Protein AF-A0A8I6ASA3-F1 (afdb_monomer_lite)

Structure (mmCIF, N/CA/C/O backbone):
data_AF-A0A8I6ASA3-F1
#
_entry.id   AF-A0A8I6ASA3-F1
#
loop_
_atom_site.group_PDB
_atom_site.id
_atom_site.type_symbol
_atom_site.label_atom_id
_atom_site.label_alt_id
_atom_site.label_comp_id
_atom_site.label_asym_id
_atom_site.label_entity_id
_atom_site.label_seq_id
_atom_site.pdbx_PDB_ins_code
_atom_site.Cartn_x
_atom_site.Cartn_y
_atom_site.Cartn_z
_atom_site.occupancy
_atom_site.B_iso_or_equiv
_atom_site.auth_seq_id
_atom_site.auth_comp_id
_atom_site.auth_asym_id
_atom_site.auth_atom_id
_atom_site.pdbx_PDB_model_num
ATOM 1 N N . MET A 1 1 ? -26.555 -19.756 124.100 1.00 37.94 1 MET A N 1
ATOM 2 C CA . MET A 1 1 ? -27.911 -20.297 123.989 1.00 37.94 1 MET A CA 1
ATOM 3 C C . MET A 1 1 ? -28.630 -19.388 123.015 1.00 37.94 1 MET A C 1
ATOM 5 O O . MET A 1 1 ? -28.928 -18.272 123.421 1.00 37.94 1 MET A O 1
ATOM 9 N N . ASP A 1 2 ? -28.788 -19.663 121.724 1.00 38.81 2 ASP A N 1
ATOM 10 C CA . ASP A 1 2 ? -28.537 -20.809 120.821 1.00 38.81 2 ASP A CA 1
ATOM 11 C C . ASP A 1 2 ? -28.560 -20.185 119.386 1.00 38.81 2 ASP A C 1
ATOM 13 O O . ASP A 1 2 ? -29.262 -19.186 119.210 1.00 38.81 2 ASP A O 1
ATOM 17 N N . GLU A 1 3 ? -27.551 -20.420 118.528 1.00 44.72 3 GLU A N 1
ATOM 18 C CA . GLU A 1 3 ? -27.577 -21.268 117.294 1.00 44.72 3 GLU A CA 1
ATOM 19 C C . GLU A 1 3 ? -28.582 -20.781 116.216 1.00 44.72 3 GLU A C 1
ATOM 21 O O . GLU A 1 3 ? -29.781 -20.750 116.472 1.00 44.72 3 GLU A O 1
ATOM 26 N N . ASP A 1 4 ? -28.100 -20.144 115.130 1.00 45.97 4 ASP A N 1
ATOM 27 C CA . ASP A 1 4 ? -27.951 -20.671 113.736 1.00 45.97 4 ASP A CA 1
ATOM 28 C C . ASP A 1 4 ? -29.219 -20.300 112.903 1.00 45.97 4 ASP A C 1
ATOM 30 O O . ASP A 1 4 ? -30.289 -20.146 113.479 1.00 45.97 4 ASP A O 1
ATOM 34 N N . GLU A 1 5 ? -29.253 -19.983 111.603 1.00 47.00 5 GLU A N 1
ATOM 35 C CA . GLU A 1 5 ? -28.546 -20.492 110.422 1.00 47.00 5 GLU A CA 1
ATOM 36 C C . GLU A 1 5 ? -28.855 -19.564 109.206 1.00 47.00 5 GLU A C 1
ATOM 38 O O . GLU A 1 5 ? -29.831 -18.806 109.222 1.00 47.00 5 GLU A O 1
ATOM 43 N N . ASP A 1 6 ? -28.003 -19.616 108.182 1.00 46.84 6 ASP A N 1
ATOM 44 C CA . ASP A 1 6 ? -27.983 -18.826 106.940 1.00 46.84 6 ASP A CA 1
ATOM 45 C C . ASP A 1 6 ? -29.158 -19.083 105.967 1.00 46.84 6 ASP A C 1
ATOM 47 O O . ASP A 1 6 ? -29.639 -20.207 105.865 1.00 46.84 6 ASP A O 1
ATOM 51 N N . GLU A 1 7 ? -29.530 -18.089 105.142 1.00 45.81 7 GLU A N 1
ATOM 52 C CA . GLU A 1 7 ? -30.115 -18.358 103.813 1.00 45.81 7 GLU A CA 1
ATOM 53 C C . GLU A 1 7 ? -29.873 -17.173 102.850 1.00 45.81 7 GLU A C 1
ATOM 55 O O . GLU A 1 7 ? -30.590 -16.170 102.841 1.00 45.81 7 GLU A O 1
ATOM 60 N N . ASP A 1 8 ? -28.798 -17.281 102.063 1.00 42.47 8 ASP A N 1
ATOM 61 C CA . ASP A 1 8 ? -28.522 -16.448 100.890 1.00 42.47 8 ASP A CA 1
ATOM 62 C C . ASP A 1 8 ? -29.515 -16.808 99.767 1.00 42.47 8 ASP A C 1
ATOM 64 O O . ASP A 1 8 ? -29.395 -17.854 99.127 1.00 42.47 8 ASP A O 1
ATOM 68 N N . ASP A 1 9 ? -30.482 -15.927 99.498 1.00 42.91 9 ASP A N 1
ATOM 69 C CA . ASP A 1 9 ? -31.374 -16.004 98.332 1.00 42.91 9 ASP A CA 1
ATOM 70 C C . ASP A 1 9 ? -30.601 -15.585 97.068 1.00 42.91 9 ASP A C 1
ATOM 72 O O . ASP A 1 9 ? -30.603 -14.428 96.631 1.00 42.91 9 ASP A O 1
ATOM 76 N N . VAL A 1 10 ? -29.842 -16.532 96.512 1.00 46.19 10 VAL A N 1
ATOM 77 C CA . VAL A 1 10 ? -29.229 -16.415 95.187 1.00 46.19 10 VAL A CA 1
ATOM 78 C C . VAL A 1 10 ? -30.350 -16.524 94.159 1.00 46.19 10 VAL A C 1
ATOM 80 O O . VAL A 1 10 ? -30.754 -17.620 93.785 1.00 46.19 10 VAL A O 1
ATOM 83 N N . GLY A 1 11 ? -30.842 -15.368 93.709 1.00 45.91 11 GLY A N 1
ATOM 84 C CA . GLY A 1 11 ? -31.787 -15.255 92.603 1.00 45.91 11 GLY A CA 1
ATOM 85 C C . GLY A 1 11 ? -31.276 -15.990 91.362 1.00 45.91 11 GLY A C 1
ATOM 86 O O . GLY A 1 11 ? -30.349 -15.542 90.685 1.00 45.91 11 GLY A O 1
ATOM 87 N N . GLU A 1 12 ? -31.894 -17.136 91.114 1.00 41.81 12 GLU A N 1
ATOM 88 C CA . GLU A 1 12 ? -31.723 -18.030 89.979 1.00 41.81 12 GLU A CA 1
ATOM 89 C C . GLU A 1 12 ? -32.005 -17.252 88.681 1.00 41.81 12 GLU A C 1
ATOM 91 O O . GLU A 1 12 ? -33.117 -16.789 88.427 1.00 41.81 12 GLU A O 1
ATOM 96 N N . HIS A 1 13 ? -30.963 -17.017 87.881 1.00 47.69 13 HIS A N 1
ATOM 97 C CA . HIS A 1 13 ? -31.116 -16.476 86.535 1.00 47.69 13 HIS A CA 1
ATOM 98 C C . HIS A 1 13 ? -31.641 -17.613 85.646 1.00 47.69 13 HIS A C 1
ATOM 100 O O . HIS A 1 13 ? -30.872 -18.464 85.206 1.00 47.69 13 HIS A O 1
ATOM 106 N N . ASP A 1 14 ? -32.956 -17.634 85.421 1.00 41.75 14 ASP A N 1
ATOM 107 C CA . ASP A 1 14 ? -33.621 -18.521 84.462 1.00 41.75 14 ASP A CA 1
ATOM 108 C C . ASP A 1 14 ? -33.091 -18.270 83.032 1.00 41.75 14 ASP A C 1
ATOM 110 O O . ASP A 1 14 ? -33.545 -17.371 82.315 1.00 41.75 14 ASP A O 1
ATOM 114 N N . ASP A 1 15 ? -32.125 -19.089 82.611 1.00 49.66 15 ASP A N 1
ATOM 115 C CA . ASP A 1 15 ? -31.546 -19.173 81.260 1.00 49.66 15 ASP A CA 1
ATOM 116 C C . ASP A 1 15 ? -32.423 -20.027 80.310 1.00 49.66 15 ASP A C 1
ATOM 118 O O . ASP A 1 15 ? -31.933 -20.895 79.590 1.00 49.66 15 ASP A O 1
ATOM 122 N N . ASP A 1 16 ? -33.744 -19.809 80.293 1.00 48.69 16 ASP A N 1
ATOM 123 C CA . ASP A 1 16 ? -34.673 -20.614 79.473 1.00 48.69 16 ASP A CA 1
ATOM 124 C C . ASP A 1 16 ? -35.739 -19.765 78.747 1.00 48.69 16 ASP A C 1
ATOM 126 O O . ASP A 1 16 ? -36.948 -19.999 78.807 1.00 48.69 16 ASP A O 1
ATOM 130 N N . HIS A 1 17 ? -35.279 -18.749 78.007 1.00 48.72 17 HIS A N 1
ATOM 131 C CA . HIS A 1 17 ? -36.077 -18.098 76.962 1.00 48.72 17 HIS A CA 1
ATOM 132 C C . HIS A 1 17 ? -35.528 -18.474 75.575 1.00 48.72 17 HIS A C 1
ATOM 134 O O . HIS A 1 17 ? -34.359 -18.205 75.289 1.00 48.72 17 HIS A O 1
ATOM 140 N N . PRO A 1 18 ? -36.343 -19.038 74.662 1.00 51.81 18 PRO A N 1
ATOM 141 C CA . PRO A 1 18 ? -35.898 -19.335 73.308 1.00 51.81 18 PRO A CA 1
ATOM 142 C C . PRO A 1 18 ? -35.629 -18.031 72.537 1.00 51.81 18 PRO A C 1
ATOM 144 O O . PRO A 1 18 ? -36.556 -17.334 72.135 1.00 51.81 18 PRO A O 1
ATOM 147 N N . GLY A 1 19 ? -34.346 -17.711 72.348 1.00 52.56 19 GLY A N 1
ATOM 148 C CA . GLY A 1 19 ? -33.793 -16.882 71.269 1.00 52.56 19 GLY A CA 1
ATOM 149 C C . GLY A 1 19 ? -34.469 -15.536 70.983 1.00 52.56 19 GLY A C 1
ATOM 150 O O . GLY A 1 19 ? -35.108 -15.382 69.945 1.00 52.56 19 GLY A O 1
ATOM 151 N N . MET A 1 20 ? -34.238 -14.509 71.810 1.00 53.59 20 MET A N 1
ATOM 152 C CA . MET A 1 20 ? -34.342 -13.120 71.330 1.00 53.59 20 MET A CA 1
ATOM 153 C C . MET A 1 20 ? -33.081 -12.760 70.532 1.00 53.59 20 MET A C 1
ATOM 155 O O . MET A 1 20 ? -32.235 -11.993 70.989 1.00 53.59 20 MET A O 1
ATOM 159 N N . GLU A 1 21 ? -32.931 -13.329 69.338 1.00 75.50 21 GLU A N 1
ATOM 160 C CA . GLU A 1 21 ? -31.899 -12.881 68.403 1.00 75.50 21 GLU A CA 1
ATOM 161 C C . GLU A 1 21 ? -32.353 -11.549 67.790 1.00 75.50 21 GLU A C 1
ATOM 163 O O . GLU A 1 21 ? -33.214 -11.483 66.910 1.00 75.50 21 GLU A O 1
ATOM 168 N N . VAL A 1 22 ? -31.851 -10.448 68.351 1.00 82.56 22 VAL A N 1
ATOM 169 C CA . VAL A 1 22 ? -32.194 -9.094 67.913 1.00 82.56 22 VAL A CA 1
ATOM 170 C C . VAL A 1 22 ? -31.459 -8.795 66.608 1.00 82.56 22 VAL A C 1
ATOM 172 O O . VAL A 1 22 ? -30.236 -8.694 66.589 1.00 82.56 22 VAL A O 1
ATOM 175 N N . VAL A 1 23 ? -32.207 -8.612 65.519 1.00 81.81 23 VAL A N 1
ATOM 176 C CA . VAL A 1 23 ? -31.647 -8.231 64.214 1.00 81.81 23 VAL A CA 1
ATOM 177 C C . VAL A 1 23 ? -31.312 -6.739 64.213 1.00 81.81 23 VAL A C 1
ATOM 179 O O . VAL A 1 23 ? -32.181 -5.895 64.458 1.00 81.81 23 VAL A O 1
ATOM 182 N N . LEU A 1 24 ? -30.054 -6.405 63.918 1.00 90.81 24 LEU A N 1
ATOM 183 C CA . LEU A 1 24 ? -29.613 -5.022 63.760 1.00 90.81 24 LEU A CA 1
ATOM 184 C C . LEU A 1 24 ? -30.301 -4.367 62.556 1.00 90.81 24 LEU A C 1
ATOM 186 O O . LEU A 1 24 ? -30.662 -5.015 61.577 1.00 90.81 24 LEU A O 1
ATOM 190 N N . HIS A 1 25 ? -30.489 -3.049 62.615 1.00 82.69 25 HIS 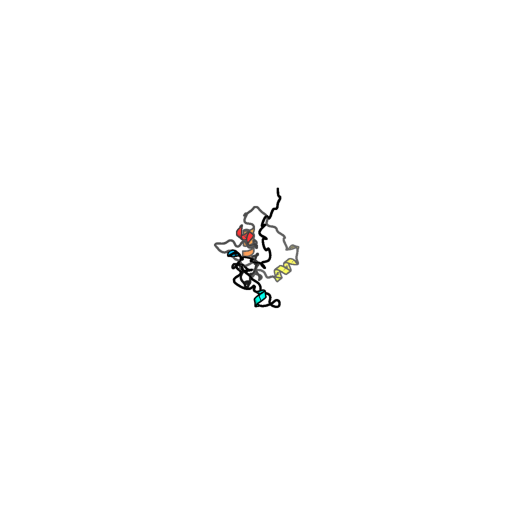A N 1
ATOM 191 C CA . HIS A 1 25 ? -31.168 -2.309 61.546 1.00 82.69 25 HIS A CA 1
ATOM 192 C C . HIS A 1 25 ? -30.476 -2.417 60.172 1.00 82.69 25 HIS A C 1
ATOM 194 O O . HIS A 1 25 ? -31.165 -2.357 59.155 1.00 82.69 25 HIS A O 1
ATOM 200 N N . GLU A 1 26 ? -29.152 -2.592 60.148 1.00 85.38 26 GLU A N 1
ATOM 201 C CA . GLU A 1 26 ? -28.344 -2.793 58.938 1.00 85.38 26 GLU A CA 1
ATOM 202 C C . GLU A 1 26 ? -28.515 -4.196 58.333 1.00 85.38 26 GLU A C 1
ATOM 204 O O . GLU A 1 26 ? -28.515 -4.336 57.112 1.00 85.38 26 GLU A O 1
ATOM 209 N N . ASP A 1 27 ? -28.795 -5.201 59.170 1.00 88.12 27 ASP A N 1
ATOM 210 C CA . ASP A 1 27 ? -28.986 -6.604 58.774 1.00 88.12 27 ASP A CA 1
ATOM 211 C C . ASP A 1 27 ? -30.455 -6.961 58.512 1.00 88.12 27 ASP A C 1
ATOM 213 O O . ASP A 1 27 ? -30.816 -8.118 58.271 1.00 88.12 27 ASP A O 1
ATOM 217 N N . LYS A 1 28 ? -31.350 -5.969 58.563 1.00 90.88 28 LYS A N 1
ATOM 218 C CA . LYS A 1 28 ? -32.776 -6.193 58.347 1.00 90.88 28 LYS A CA 1
ATOM 219 C C . LYS A 1 28 ? -33.037 -6.555 56.884 1.00 90.88 28 LYS A C 1
ATOM 221 O O . LYS A 1 28 ? -33.187 -5.695 56.019 1.00 90.88 28 LYS A O 1
ATOM 226 N N . LYS A 1 29 ? -33.153 -7.855 56.615 1.00 86.12 29 LYS A N 1
ATOM 227 C CA . LYS A 1 29 ? -33.534 -8.398 55.308 1.00 86.12 29 LYS A CA 1
ATOM 228 C C . LYS A 1 29 ? -35.021 -8.132 55.042 1.00 86.12 29 LYS A C 1
ATOM 230 O O . LYS A 1 29 ? -35.893 -8.777 55.616 1.00 86.12 29 LYS A O 1
ATOM 235 N N . TYR A 1 30 ? -35.316 -7.165 54.175 1.00 89.69 30 TYR A N 1
ATOM 236 C CA . TYR A 1 30 ? -36.696 -6.791 53.828 1.00 89.69 30 TYR A CA 1
ATOM 237 C C . TYR A 1 30 ? -37.333 -7.691 52.761 1.00 89.69 30 TYR A C 1
ATOM 239 O O . TYR A 1 30 ? -38.558 -7.760 52.686 1.00 89.69 30 TYR A O 1
ATOM 247 N N . TYR A 1 31 ? -36.522 -8.369 51.944 1.00 90.38 31 TYR A N 1
ATOM 248 C CA . TYR A 1 31 ? -36.990 -9.163 50.807 1.00 90.38 31 TYR A CA 1
ATOM 249 C C . TYR A 1 31 ? -36.376 -10.573 50.816 1.00 90.38 31 TYR A C 1
ATOM 251 O O . TYR A 1 31 ? -35.198 -10.702 51.163 1.00 90.38 31 TYR A O 1
ATOM 259 N N . PRO A 1 32 ? -37.144 -11.623 50.453 1.00 90.19 32 PRO A N 1
ATOM 260 C CA . PRO A 1 32 ? -36.635 -12.993 50.323 1.00 90.19 32 PRO A CA 1
ATOM 261 C C . PRO A 1 32 ? -35.552 -13.091 49.236 1.00 90.19 32 PRO A C 1
ATOM 263 O O . PRO A 1 32 ? -35.452 -12.215 48.373 1.00 90.19 32 PRO A O 1
ATOM 266 N N . THR A 1 33 ? -34.710 -14.130 49.285 1.00 88.56 33 THR A N 1
ATOM 267 C CA . THR A 1 33 ? -33.688 -14.327 48.236 1.00 88.56 33 THR A CA 1
ATOM 268 C C . THR A 1 33 ? -34.342 -14.732 46.912 1.00 88.56 33 THR A C 1
ATOM 270 O O . THR A 1 33 ? -35.468 -15.226 46.882 1.00 88.56 33 THR A O 1
ATOM 273 N N . ALA A 1 34 ? -33.639 -14.551 45.792 1.00 90.00 34 ALA A N 1
ATOM 274 C CA . ALA A 1 34 ? -34.178 -14.934 44.488 1.00 90.00 34 ALA A CA 1
ATOM 275 C C . ALA A 1 34 ? -34.452 -16.446 44.364 1.00 90.00 34 ALA A C 1
ATOM 277 O O . ALA A 1 34 ? -35.445 -16.839 43.755 1.00 90.00 34 ALA A O 1
ATOM 278 N N . GLU A 1 35 ? -33.621 -17.285 44.988 1.00 90.50 35 GLU A N 1
ATOM 279 C CA . GLU A 1 35 ? -33.802 -18.742 45.010 1.00 90.50 35 GLU A CA 1
ATOM 280 C C . GLU A 1 35 ? -35.080 -19.158 45.756 1.00 90.50 35 GLU A C 1
ATOM 282 O O . GLU A 1 35 ? -35.794 -20.045 45.300 1.00 90.50 35 GLU A O 1
ATOM 287 N N . GLU A 1 36 ? -35.432 -18.478 46.853 1.00 89.62 36 GLU A N 1
ATOM 288 C CA . GLU A 1 36 ? -36.680 -18.731 47.591 1.00 89.62 36 GLU A CA 1
ATOM 289 C C . GLU A 1 36 ? -37.931 -18.399 46.757 1.00 89.62 36 GLU A C 1
ATOM 291 O O . GLU A 1 36 ? -38.988 -18.996 46.960 1.00 89.62 36 GLU A O 1
ATOM 296 N N . VAL A 1 37 ? -37.823 -17.452 45.819 1.00 91.75 37 VAL A N 1
ATOM 297 C CA . VAL A 1 37 ? -38.942 -17.007 44.973 1.00 91.75 37 VAL A CA 1
ATOM 298 C C . VAL A 1 37 ? -39.112 -17.890 43.734 1.00 91.75 37 VAL A C 1
ATOM 300 O O . VAL A 1 37 ? -40.245 -18.225 43.386 1.00 91.75 37 VAL A O 1
ATOM 303 N N . TYR A 1 38 ? -38.017 -18.258 43.060 1.00 89.44 38 TYR A N 1
ATOM 304 C CA . TYR A 1 38 ? -38.062 -18.982 41.780 1.00 89.44 38 TYR A CA 1
ATOM 305 C C . TYR A 1 38 ? -37.747 -20.483 41.887 1.00 89.44 38 TYR A C 1
ATOM 307 O O . TYR A 1 38 ? -38.137 -21.245 41.003 1.00 89.44 38 TYR A O 1
ATOM 315 N N . GLY A 1 39 ? -37.109 -20.925 42.972 1.00 92.19 39 GLY A N 1
ATOM 316 C CA . GLY A 1 39 ? -36.723 -22.315 43.205 1.00 92.19 39 GLY A CA 1
ATOM 317 C C . GLY A 1 39 ? -35.390 -22.723 42.553 1.00 92.19 39 GLY A C 1
ATOM 318 O O . GLY A 1 39 ? -34.839 -21.995 41.728 1.00 92.19 39 GLY A O 1
ATOM 319 N N . PRO A 1 40 ? -34.872 -23.918 42.895 1.00 91.50 40 PRO A N 1
ATOM 320 C CA . PRO A 1 40 ? -33.528 -24.367 42.513 1.00 91.50 40 PRO A CA 1
ATOM 321 C C . PRO A 1 40 ? -33.382 -24.765 41.034 1.00 91.50 40 PRO A C 1
ATOM 323 O O . PRO A 1 40 ? -32.268 -24.966 40.560 1.00 91.50 40 PRO A O 1
ATOM 326 N N . GLU A 1 41 ? -34.484 -24.904 40.291 1.00 92.19 41 GLU A N 1
ATOM 327 C CA . GLU A 1 41 ? -34.457 -25.232 38.856 1.00 92.19 41 GLU A CA 1
ATOM 328 C C . GLU A 1 41 ? -34.186 -24.003 37.965 1.00 92.19 41 GLU A C 1
ATOM 330 O O . GLU A 1 41 ? -33.940 -24.157 36.767 1.00 92.19 41 GLU A O 1
ATOM 335 N N . VAL A 1 42 ? -34.228 -22.788 38.530 1.00 91.25 42 VAL A N 1
ATOM 336 C CA . VAL A 1 42 ? -34.047 -21.522 37.807 1.00 91.25 42 VAL A CA 1
ATOM 337 C C . VAL A 1 42 ? -32.738 -20.858 38.227 1.00 91.25 42 VAL A C 1
ATOM 339 O O . VAL A 1 42 ? -32.565 -20.451 39.374 1.00 91.25 42 VAL A O 1
ATOM 342 N N . GLU A 1 43 ? -31.823 -20.680 37.274 1.00 90.44 43 GLU A N 1
ATOM 343 C CA . GLU A 1 43 ? -30.587 -19.934 37.505 1.00 90.44 43 GLU A CA 1
ATOM 344 C C . GLU A 1 43 ? -30.883 -18.430 37.559 1.00 90.44 43 GLU A C 1
ATOM 346 O O . GLU A 1 43 ? -31.241 -17.810 36.554 1.00 90.44 43 GLU A O 1
ATOM 351 N N . THR A 1 44 ? -30.730 -17.832 38.742 1.00 88.56 44 THR A N 1
ATOM 352 C CA . THR A 1 44 ? -30.799 -16.375 38.885 1.00 88.56 44 THR A CA 1
ATOM 353 C C . THR A 1 44 ? -29.394 -15.789 38.859 1.00 88.56 44 THR A C 1
ATOM 355 O O . THR A 1 44 ? -28.621 -15.979 39.796 1.00 88.56 44 THR A O 1
ATOM 358 N N . ILE A 1 45 ? -29.080 -15.037 37.806 1.00 90.50 45 ILE A N 1
ATOM 359 C CA . ILE A 1 45 ? -27.799 -14.342 37.649 1.00 90.50 45 ILE A CA 1
ATOM 360 C C . ILE A 1 45 ? -28.012 -12.851 37.922 1.00 90.50 45 ILE A C 1
ATOM 362 O O . ILE A 1 45 ? -28.875 -12.223 37.309 1.00 90.50 45 ILE A O 1
ATOM 366 N N . VAL A 1 46 ? -27.208 -12.276 38.820 1.00 91.38 46 VAL A N 1
ATOM 367 C CA . VAL A 1 46 ? -27.158 -10.826 39.060 1.00 91.38 46 VAL A CA 1
ATOM 368 C C . VAL A 1 46 ? -25.935 -10.264 38.340 1.00 91.38 46 VAL A C 1
ATOM 370 O O . VAL A 1 46 ? -24.810 -10.663 38.632 1.00 91.38 46 VAL A O 1
ATOM 373 N N . GLN A 1 47 ? -26.152 -9.360 37.384 1.00 91.50 47 GLN A N 1
ATOM 374 C CA . GLN A 1 47 ? -25.087 -8.645 36.676 1.00 91.50 47 GLN A CA 1
ATOM 375 C C . GLN A 1 47 ? -25.220 -7.150 36.961 1.00 91.50 47 GLN A C 1
ATOM 377 O O . GLN A 1 47 ? -26.174 -6.518 36.515 1.00 91.50 47 GLN A O 1
ATOM 382 N N . GLU A 1 48 ? -24.285 -6.609 37.743 1.00 93.44 48 GLU A N 1
ATOM 383 C CA . GLU A 1 48 ? -24.252 -5.183 38.100 1.00 93.44 48 GLU A CA 1
ATOM 384 C C . GLU A 1 48 ? -23.566 -4.331 37.023 1.00 93.44 48 GLU A C 1
ATOM 386 O O . GLU A 1 48 ? -23.930 -3.173 36.829 1.00 93.44 48 GLU A O 1
ATOM 391 N N . GLU A 1 49 ? -22.602 -4.914 36.305 1.00 92.44 49 GLU A N 1
ATOM 392 C CA . GLU A 1 49 ? -21.826 -4.248 35.260 1.00 92.44 49 GLU A CA 1
ATOM 393 C C . GLU A 1 49 ? -21.889 -5.006 33.931 1.00 92.44 49 GLU A C 1
ATOM 395 O O . GLU A 1 49 ? -22.023 -6.234 33.886 1.00 92.44 49 GLU A O 1
ATOM 400 N N . ASP A 1 50 ? -21.747 -4.254 32.840 1.00 91.69 50 ASP A N 1
ATOM 401 C CA . ASP A 1 50 ? -21.712 -4.798 31.488 1.00 91.69 50 ASP A CA 1
ATOM 402 C C . ASP A 1 50 ? -20.424 -5.598 31.239 1.00 91.69 50 ASP A C 1
ATOM 404 O O . ASP A 1 50 ? -19.319 -5.190 31.597 1.00 91.69 50 ASP A O 1
ATOM 408 N N . THR A 1 51 ? -20.536 -6.711 30.512 1.00 91.25 51 THR A N 1
ATOM 409 C CA . THR A 1 51 ? -19.374 -7.532 30.125 1.00 91.25 51 THR A CA 1
ATOM 410 C C . THR A 1 51 ? -18.569 -6.943 28.964 1.00 91.25 51 THR A C 1
ATOM 412 O O . THR A 1 51 ? -17.454 -7.387 28.696 1.00 91.25 51 THR A O 1
ATOM 415 N N . GLN A 1 52 ? -19.151 -5.997 28.221 1.00 90.56 52 GLN A N 1
ATOM 416 C CA . GLN A 1 52 ? -18.569 -5.399 27.023 1.00 90.56 52 GLN A CA 1
ATOM 417 C C . GLN A 1 52 ? -18.605 -3.869 27.142 1.00 90.56 52 GLN A C 1
ATOM 419 O O . GLN A 1 52 ? -19.675 -3.305 27.369 1.00 90.56 52 GLN A O 1
ATOM 424 N N . PRO A 1 53 ? -17.471 -3.170 26.959 1.00 92.56 53 PRO A N 1
ATOM 425 C CA . PRO A 1 53 ? -17.452 -1.715 27.024 1.00 92.56 53 PRO A CA 1
ATOM 426 C C . PRO A 1 53 ? -18.200 -1.097 25.837 1.00 92.56 53 PRO A C 1
ATOM 428 O O . PRO A 1 53 ? -18.179 -1.632 24.729 1.00 92.56 53 PRO A O 1
ATOM 431 N N . LEU A 1 54 ? -18.745 0.110 26.027 1.00 90.25 54 LEU A N 1
ATOM 432 C CA . LEU A 1 54 ? -19.447 0.871 24.977 1.00 90.25 54 LEU A CA 1
ATOM 433 C C . LEU A 1 54 ? -18.592 1.158 23.725 1.00 90.25 54 LEU A C 1
ATOM 435 O O . LEU A 1 54 ? -19.125 1.484 22.666 1.00 90.25 54 LEU A O 1
ATOM 439 N N . THR A 1 55 ? -17.264 1.067 23.833 1.00 92.50 55 THR A N 1
ATOM 440 C CA . THR A 1 55 ? -16.331 1.242 22.711 1.00 92.50 55 THR A CA 1
ATOM 441 C C . THR A 1 55 ? -16.284 0.035 21.774 1.00 92.50 55 THR A C 1
ATOM 443 O O . THR A 1 55 ? -15.884 0.185 20.615 1.00 92.50 55 THR A O 1
ATOM 446 N N . GLU A 1 56 ? -16.677 -1.155 22.238 1.00 93.00 56 GLU A N 1
ATOM 447 C CA . GLU A 1 56 ? -16.746 -2.346 21.401 1.00 93.00 56 GLU A CA 1
ATOM 448 C C . GLU A 1 56 ? -18.165 -2.483 20.829 1.00 93.00 56 GLU A C 1
ATOM 450 O O . GLU A 1 56 ? -19.129 -2.594 21.583 1.00 93.00 56 GLU A O 1
ATOM 455 N N . PRO A 1 57 ? -18.335 -2.506 19.498 1.00 91.06 57 PRO A N 1
ATOM 456 C CA . PRO A 1 57 ? -19.651 -2.664 18.897 1.00 91.06 57 PRO A CA 1
ATOM 457 C C . PRO A 1 57 ? -20.161 -4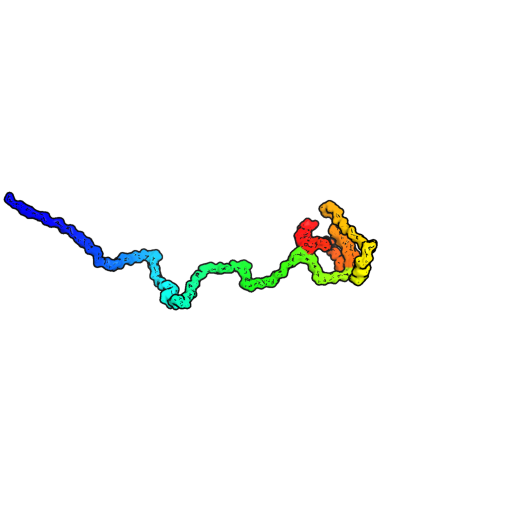.102 19.047 1.00 91.06 57 PRO A C 1
ATOM 459 O O . PRO A 1 57 ? -19.397 -5.057 18.903 1.00 91.06 57 PRO A O 1
ATOM 462 N N . ILE A 1 58 ? -21.474 -4.257 19.237 1.00 92.44 58 ILE A N 1
ATOM 463 C CA . ILE A 1 58 ? -22.140 -5.571 19.304 1.00 92.44 58 ILE A CA 1
ATOM 464 C C . ILE A 1 58 ? -21.962 -6.339 17.981 1.00 92.44 58 ILE A C 1
ATOM 466 O O . ILE A 1 58 ? -21.604 -7.513 17.975 1.00 92.44 58 ILE A O 1
ATOM 470 N N . ILE A 1 59 ? -22.146 -5.663 16.840 1.00 93.50 59 ILE A N 1
ATOM 471 C CA . ILE A 1 59 ? -21.864 -6.219 15.509 1.00 93.50 59 ILE A CA 1
ATOM 472 C C . ILE A 1 59 ? -20.579 -5.583 14.985 1.00 93.50 59 ILE A C 1
ATOM 474 O O . ILE A 1 59 ? -20.528 -4.384 14.702 1.00 93.50 59 ILE A O 1
ATOM 478 N N . LYS A 1 60 ? -19.524 -6.392 14.849 1.00 92.25 60 LYS A N 1
ATOM 479 C CA . LYS A 1 60 ? -18.219 -5.910 14.382 1.00 92.25 60 LYS A CA 1
ATOM 480 C C . LYS A 1 60 ? -18.310 -5.480 12.912 1.00 92.25 60 LYS A C 1
ATOM 482 O O . LYS A 1 60 ? -18.742 -6.278 12.080 1.00 92.25 60 LYS A O 1
ATOM 487 N N . PRO A 1 61 ? -17.880 -4.253 12.561 1.00 92.56 61 PRO A N 1
ATOM 488 C CA . PRO A 1 61 ? -17.843 -3.832 11.168 1.00 92.56 61 PRO A CA 1
ATOM 489 C C . PRO A 1 61 ? -16.788 -4.631 10.401 1.00 92.56 61 PRO A C 1
ATOM 491 O O . PRO A 1 61 ? -15.770 -5.051 10.963 1.00 92.56 61 PRO A O 1
ATOM 494 N N . VAL A 1 62 ? -16.998 -4.787 9.094 1.00 92.19 62 VAL A N 1
ATOM 495 C CA . VAL A 1 62 ? -15.999 -5.388 8.206 1.00 92.19 62 VAL A CA 1
ATOM 496 C C . VAL A 1 62 ? -14.808 -4.434 8.107 1.00 92.19 62 VAL A C 1
ATOM 498 O O . VAL A 1 62 ? -14.918 -3.341 7.558 1.00 92.19 62 VAL A O 1
ATOM 501 N N . LYS A 1 63 ? -13.667 -4.835 8.677 1.00 89.06 63 LYS A N 1
ATOM 502 C CA . LYS A 1 63 ? -12.416 -4.068 8.641 1.00 89.06 63 LYS A CA 1
ATOM 503 C C . LYS A 1 63 ? -11.425 -4.746 7.703 1.00 89.06 63 LYS A C 1
ATOM 505 O O . LYS A 1 63 ? -10.933 -5.831 8.008 1.00 89.06 63 LYS A O 1
ATOM 510 N N . THR A 1 64 ? -11.077 -4.080 6.607 1.00 86.19 64 THR A N 1
ATOM 511 C CA . THR A 1 64 ? -9.990 -4.521 5.726 1.00 86.19 64 THR A CA 1
ATOM 512 C C . THR A 1 64 ? -8.668 -3.977 6.246 1.00 86.19 64 THR A C 1
ATOM 514 O O . THR A 1 64 ? -8.440 -2.769 6.249 1.00 86.19 64 THR A O 1
ATOM 517 N N . LYS A 1 65 ? -7.780 -4.866 6.695 1.00 84.31 65 LYS A N 1
ATOM 518 C CA . LYS A 1 65 ? -6.433 -4.491 7.133 1.00 84.31 65 LYS A CA 1
ATOM 519 C C . LYS A 1 65 ? -5.502 -4.400 5.921 1.00 84.31 65 LYS A C 1
ATOM 521 O O . LYS A 1 65 ? -4.883 -5.391 5.545 1.00 84.31 65 LYS A O 1
ATOM 526 N N . LYS A 1 66 ? -5.431 -3.225 5.293 1.00 83.88 66 LYS A N 1
ATOM 527 C CA . LYS A 1 66 ? -4.461 -2.937 4.228 1.00 83.88 66 LYS A CA 1
ATOM 528 C C . LYS A 1 66 ? -3.235 -2.278 4.863 1.00 83.88 66 LYS A C 1
ATOM 530 O O . LYS A 1 66 ? -3.367 -1.219 5.461 1.00 83.88 66 LYS A O 1
ATOM 535 N N . PHE A 1 67 ? -2.074 -2.924 4.760 1.00 85.19 67 PHE A N 1
ATOM 536 C CA . PHE A 1 67 ? -0.791 -2.418 5.285 1.00 85.19 67 PHE A CA 1
ATOM 537 C C . PHE A 1 67 ? 0.202 -2.034 4.182 1.00 85.19 67 PHE A C 1
ATOM 539 O O . PHE A 1 67 ? 1.205 -1.378 4.447 1.00 85.19 67 PHE A O 1
ATOM 546 N N . THR A 1 68 ? -0.093 -2.443 2.952 1.00 85.75 68 THR A N 1
ATOM 547 C CA . THR A 1 68 ? 0.702 -2.172 1.761 1.00 85.75 68 THR A CA 1
ATOM 548 C C . THR A 1 68 ? -0.159 -1.481 0.716 1.00 85.75 68 THR A C 1
ATOM 550 O O . THR A 1 68 ? -1.338 -1.812 0.542 1.00 85.75 68 THR A O 1
ATOM 553 N N . LEU A 1 69 ? 0.433 -0.561 -0.036 1.00 81.31 69 LEU A N 1
ATOM 554 C CA . LEU A 1 69 ? -0.148 0.004 -1.245 1.00 81.31 69 LEU A CA 1
ATOM 555 C C . LEU A 1 69 ? 0.037 -0.972 -2.419 1.00 81.31 69 LEU A C 1
ATOM 557 O O . LEU A 1 69 ? 0.681 -0.665 -3.410 1.00 81.31 69 LEU A O 1
ATOM 561 N N . MET A 1 70 ? -0.508 -2.182 -2.299 1.00 76.88 70 MET A N 1
ATOM 562 C CA . MET A 1 70 ? -0.518 -3.122 -3.420 1.00 76.88 70 MET A CA 1
ATOM 563 C C . MET A 1 70 ? -1.652 -2.787 -4.389 1.00 76.88 70 MET A C 1
ATOM 565 O O . MET A 1 70 ? -2.806 -2.584 -3.973 1.00 76.88 70 MET A O 1
ATOM 569 N N . GLU A 1 71 ? -1.302 -2.743 -5.672 1.00 74.88 71 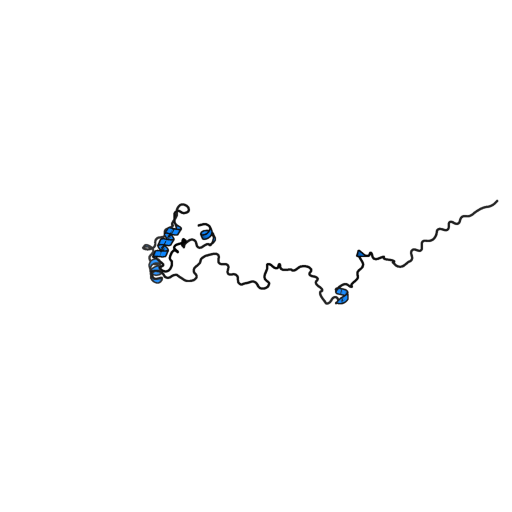GLU A N 1
ATOM 570 C CA . GLU A 1 71 ? -2.234 -2.727 -6.794 1.00 74.88 71 GLU A CA 1
ATOM 571 C C . GLU A 1 71 ? -2.827 -4.132 -6.966 1.00 74.88 71 GLU A C 1
ATOM 573 O O . GLU A 1 71 ? -2.117 -5.133 -6.904 1.00 74.88 71 GLU A O 1
ATOM 578 N N . GLN A 1 72 ? -4.152 -4.227 -7.113 1.00 70.44 72 GLN A N 1
ATOM 579 C CA . GLN A 1 72 ? -4.826 -5.522 -7.298 1.00 70.44 72 GLN A CA 1
ATOM 580 C C . GLN A 1 72 ? -4.846 -5.973 -8.762 1.00 70.44 72 GLN A C 1
ATOM 582 O O . GLN A 1 72 ? -5.101 -7.141 -9.045 1.00 70.44 72 GLN A O 1
ATOM 587 N N . THR A 1 73 ? -4.596 -5.049 -9.683 1.00 83.19 73 THR A N 1
ATOM 588 C CA . THR A 1 73 ? -4.626 -5.261 -11.128 1.00 83.19 73 THR A CA 1
ATOM 589 C C . THR A 1 73 ? -3.303 -4.816 -11.717 1.00 83.19 73 THR A C 1
ATOM 591 O O . THR A 1 73 ? -2.732 -3.839 -11.241 1.00 83.19 73 THR A O 1
ATOM 594 N N . LEU A 1 74 ? -2.841 -5.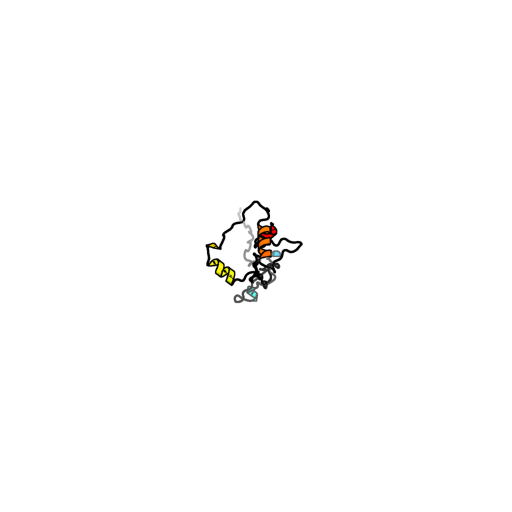508 -12.755 1.00 85.00 74 LEU A N 1
ATOM 595 C CA . LEU A 1 74 ? -1.622 -5.118 -13.454 1.00 85.00 74 LEU A CA 1
ATOM 596 C C . LEU A 1 74 ? -1.858 -3.796 -14.204 1.00 85.00 74 LEU A C 1
ATOM 598 O O . LEU A 1 74 ? -2.832 -3.713 -14.960 1.00 85.00 74 LEU A O 1
ATOM 602 N N . PRO A 1 75 ? -1.007 -2.778 -14.002 1.00 87.44 75 PRO A N 1
ATOM 603 C CA . PRO A 1 75 ? -1.105 -1.521 -14.726 1.00 87.44 75 PRO A CA 1
ATOM 604 C C . PRO A 1 75 ? -0.733 -1.710 -16.198 1.00 87.44 75 PRO A C 1
ATOM 606 O O . PRO A 1 75 ? -0.013 -2.639 -16.571 1.00 87.44 75 PRO A O 1
ATOM 609 N N . VAL A 1 76 ? -1.215 -0.804 -17.047 1.00 89.88 76 VAL A N 1
ATOM 610 C CA . VAL A 1 76 ? -0.863 -0.806 -18.468 1.00 89.88 76 VAL A CA 1
ATOM 611 C C . VAL A 1 76 ? 0.590 -0.362 -18.635 1.00 89.88 76 VAL A C 1
ATOM 613 O O . VAL A 1 76 ? 0.999 0.680 -18.119 1.00 89.88 76 VAL A O 1
ATOM 616 N N . THR A 1 77 ? 1.358 -1.140 -19.394 1.00 94.06 77 THR A N 1
ATOM 617 C CA . THR A 1 77 ? 2.756 -0.874 -19.748 1.00 94.06 77 THR A CA 1
ATOM 618 C C . THR A 1 77 ? 2.894 -0.490 -21.220 1.00 94.06 77 THR A C 1
ATOM 620 O O . THR A 1 77 ? 2.056 -0.829 -22.052 1.00 94.06 77 THR A O 1
ATOM 623 N N . VAL A 1 78 ? 3.979 0.205 -21.569 1.00 95.19 78 VAL A N 1
ATOM 624 C CA . VAL A 1 78 ? 4.332 0.499 -22.976 1.00 95.19 78 VAL A CA 1
ATOM 625 C C . VAL A 1 78 ? 4.780 -0.738 -23.761 1.00 95.19 78 VAL A C 1
ATOM 627 O O . VAL A 1 78 ? 4.787 -0.714 -24.988 1.00 95.19 78 VAL A O 1
ATOM 630 N N . TYR A 1 79 ? 5.188 -1.794 -23.059 1.00 93.62 79 TYR A N 1
ATOM 631 C CA . TYR A 1 79 ? 5.562 -3.090 -23.618 1.00 93.62 79 TYR A CA 1
ATOM 632 C C . TYR A 1 79 ? 4.484 -4.132 -23.303 1.00 93.62 79 TYR A C 1
ATOM 634 O O . TYR A 1 79 ? 3.725 -3.973 -22.347 1.00 93.62 79 TYR A O 1
ATOM 642 N N . GLU A 1 80 ? 4.428 -5.209 -24.083 1.00 94.75 80 GLU A N 1
ATOM 643 C CA . GLU A 1 80 ? 3.506 -6.323 -23.838 1.00 94.75 80 GLU A CA 1
ATOM 644 C C . GLU A 1 80 ? 4.081 -7.306 -22.810 1.00 94.75 80 GLU A C 1
ATOM 646 O O . GLU A 1 80 ? 5.287 -7.555 -22.776 1.00 94.75 80 GLU A O 1
ATOM 651 N N . MET A 1 81 ? 3.218 -7.897 -21.982 1.00 92.56 81 MET A N 1
ATOM 652 C CA . MET A 1 81 ? 3.644 -8.857 -20.953 1.00 92.56 81 MET A CA 1
ATOM 653 C C . MET A 1 81 ? 4.283 -10.115 -21.560 1.00 92.56 81 MET A C 1
ATOM 655 O O . MET A 1 81 ? 5.225 -10.654 -20.984 1.00 92.56 81 MET A O 1
ATOM 659 N N . ASP A 1 82 ? 3.833 -10.527 -22.749 1.00 94.62 82 ASP A N 1
ATOM 660 C CA . ASP A 1 82 ? 4.417 -11.649 -23.492 1.00 94.62 82 ASP A CA 1
ATOM 661 C C . ASP A 1 82 ? 5.857 -11.335 -23.926 1.00 94.62 82 ASP A C 1
ATOM 663 O O . ASP A 1 82 ? 6.754 -12.156 -23.757 1.00 94.62 82 ASP A O 1
ATOM 667 N N . PHE A 1 83 ? 6.121 -10.098 -24.363 1.00 94.94 83 PHE A N 1
ATOM 668 C CA . PHE A 1 83 ? 7.475 -9.654 -24.699 1.00 94.94 83 PHE A CA 1
ATOM 669 C C . PHE A 1 83 ? 8.411 -9.664 -23.482 1.00 94.94 83 PHE A C 1
ATOM 671 O O . PHE A 1 83 ? 9.582 -10.024 -23.605 1.00 94.94 83 PHE A O 1
ATOM 678 N N . LEU A 1 84 ? 7.915 -9.288 -22.296 1.00 93.81 84 LEU A N 1
ATOM 679 C CA . LEU A 1 84 ? 8.700 -9.387 -21.063 1.00 93.81 84 LEU A CA 1
ATOM 680 C C . LEU A 1 84 ? 9.036 -10.848 -20.732 1.00 93.81 84 LEU A C 1
ATOM 682 O O . LEU A 1 84 ? 10.175 -11.131 -20.364 1.00 93.81 84 LEU A O 1
ATOM 686 N N . ALA A 1 85 ? 8.076 -11.764 -20.891 1.00 93.62 85 ALA A N 1
ATOM 687 C CA . ALA A 1 85 ? 8.288 -13.193 -20.671 1.00 93.62 85 ALA A CA 1
ATOM 688 C C . ALA A 1 85 ? 9.328 -13.778 -21.647 1.00 93.62 85 ALA A C 1
ATOM 690 O O . ALA A 1 85 ? 10.263 -14.443 -21.204 1.00 93.62 85 ALA A O 1
ATOM 691 N N . ASP A 1 86 ? 9.254 -13.437 -22.937 1.00 94.88 86 ASP A N 1
ATOM 692 C CA . ASP A 1 86 ? 10.239 -13.863 -23.946 1.00 94.88 86 ASP A CA 1
ATOM 693 C C . ASP A 1 86 ? 11.659 -13.339 -23.642 1.00 94.88 86 ASP A C 1
ATOM 695 O O . ASP A 1 86 ? 12.673 -13.993 -23.919 1.00 94.88 86 ASP A O 1
ATOM 699 N N . LEU A 1 87 ? 11.763 -12.145 -23.048 1.00 94.50 87 LEU A N 1
ATOM 700 C CA . LEU A 1 87 ? 13.041 -11.573 -22.615 1.00 94.50 87 LEU A CA 1
ATOM 701 C C . LEU A 1 87 ? 13.606 -12.342 -21.408 1.00 94.50 87 LEU A C 1
ATOM 703 O O . LEU A 1 87 ? 14.821 -12.516 -21.307 1.00 94.50 87 LEU A O 1
ATOM 707 N N . MET A 1 88 ? 12.742 -12.864 -20.529 1.00 93.00 88 MET A N 1
ATOM 708 C CA . MET A 1 88 ? 13.148 -13.669 -19.371 1.00 93.00 88 MET A CA 1
ATOM 709 C C . MET A 1 88 ? 13.771 -15.022 -19.754 1.00 93.00 88 MET A C 1
ATOM 711 O O . MET A 1 88 ? 14.635 -15.511 -19.024 1.00 93.00 88 MET A O 1
ATOM 715 N N . ASP A 1 89 ? 13.410 -15.589 -20.908 1.00 93.88 89 ASP A N 1
ATOM 716 C CA . ASP A 1 89 ? 14.023 -16.821 -21.431 1.00 93.88 89 ASP A CA 1
ATOM 717 C C . ASP A 1 89 ? 15.475 -16.610 -21.903 1.00 93.88 89 ASP A C 1
ATOM 719 O O . ASP A 1 89 ? 16.266 -17.554 -21.990 1.00 93.88 89 ASP A O 1
ATOM 723 N N . ASN A 1 90 ? 15.864 -15.357 -22.162 1.00 93.12 90 ASN A N 1
ATOM 724 C CA . ASN A 1 90 ? 17.177 -14.981 -22.674 1.00 93.12 90 ASN A CA 1
ATOM 725 C C . ASN A 1 90 ? 18.016 -14.276 -21.598 1.00 93.12 90 ASN A C 1
ATOM 727 O O . ASN A 1 90 ? 18.075 -13.048 -21.523 1.00 93.12 90 ASN A O 1
ATOM 731 N N . SER A 1 91 ? 18.742 -15.058 -20.794 1.00 92.12 91 SER A N 1
ATOM 732 C CA . SER A 1 91 ? 19.531 -14.537 -19.662 1.00 92.12 91 SER A CA 1
ATOM 733 C C . SER A 1 91 ? 20.596 -13.492 -20.035 1.00 92.12 91 SER A C 1
ATOM 735 O O . SER A 1 91 ? 20.943 -12.657 -19.201 1.00 92.12 91 SER A O 1
ATOM 737 N N . GLU A 1 92 ? 21.083 -13.474 -21.280 1.00 95.25 92 GLU A N 1
ATOM 738 C CA . GLU A 1 92 ? 22.039 -12.466 -21.768 1.00 95.25 92 GLU A CA 1
ATOM 739 C C . GLU A 1 92 ? 21.443 -11.051 -21.861 1.00 95.25 92 GLU A C 1
ATOM 741 O O . GLU A 1 92 ? 22.177 -10.061 -21.761 1.00 95.25 92 GLU A O 1
ATOM 746 N N . LEU A 1 93 ? 20.121 -10.948 -22.030 1.00 93.62 93 LEU A N 1
ATOM 747 C CA . LEU A 1 93 ? 19.395 -9.681 -22.144 1.00 93.62 93 LEU A CA 1
ATOM 748 C C . LEU A 1 93 ? 18.960 -9.124 -20.779 1.00 93.62 93 LEU A C 1
ATOM 750 O O . LEU A 1 93 ? 18.595 -7.952 -20.682 1.00 93.62 93 LEU A O 1
ATOM 754 N N . ILE A 1 94 ? 19.046 -9.926 -19.713 1.00 95.38 94 ILE A N 1
ATOM 755 C CA . ILE A 1 94 ? 18.630 -9.546 -18.360 1.00 95.38 94 ILE A CA 1
ATOM 756 C C . ILE A 1 94 ? 19.805 -8.933 -17.593 1.00 95.38 94 ILE A C 1
ATOM 758 O O . ILE A 1 94 ? 20.935 -9.429 -17.611 1.00 95.38 94 ILE A O 1
ATOM 762 N N . ARG A 1 95 ? 19.536 -7.849 -16.857 1.00 96.38 95 ARG A N 1
ATOM 763 C CA . ARG A 1 95 ? 20.500 -7.207 -15.954 1.00 96.38 95 ARG A CA 1
ATOM 764 C C . ARG A 1 95 ? 19.918 -7.102 -14.548 1.00 96.38 95 ARG A C 1
ATOM 766 O O . ARG A 1 95 ? 18.939 -6.398 -14.334 1.00 96.38 95 ARG A O 1
ATOM 773 N N . ASN A 1 96 ? 20.570 -7.749 -13.584 1.00 94.94 96 ASN A N 1
ATOM 774 C CA . ASN A 1 96 ? 20.235 -7.622 -12.166 1.00 94.94 96 ASN A CA 1
ATOM 775 C C . ASN A 1 96 ? 21.006 -6.439 -11.574 1.00 94.94 96 ASN A C 1
ATOM 777 O O . ASN A 1 96 ? 22.228 -6.506 -11.424 1.00 94.94 96 ASN A O 1
ATOM 781 N N . VAL A 1 97 ? 20.301 -5.349 -11.272 1.00 96.06 97 VAL A N 1
ATOM 782 C CA . VAL A 1 97 ? 20.887 -4.094 -10.784 1.00 96.06 97 VAL A CA 1
ATOM 783 C C . VAL A 1 97 ? 20.263 -3.729 -9.442 1.00 96.06 97 VAL A C 1
ATOM 785 O O . VAL A 1 97 ? 19.045 -3.738 -9.303 1.00 96.06 97 VAL A O 1
ATOM 788 N N . THR A 1 98 ? 21.097 -3.359 -8.469 1.00 96.44 98 THR A N 1
ATOM 789 C CA . THR A 1 98 ? 20.652 -2.830 -7.172 1.00 96.44 98 THR A CA 1
ATOM 790 C C . THR A 1 98 ? 21.001 -1.351 -7.076 1.00 96.44 98 THR A C 1
ATOM 792 O O . THR A 1 98 ? 22.153 -0.968 -7.279 1.00 96.44 98 THR A O 1
ATOM 795 N N . LEU A 1 99 ? 20.023 -0.517 -6.720 1.00 94.88 99 LEU A N 1
ATOM 796 C CA . LEU A 1 99 ? 20.226 0.910 -6.478 1.00 94.88 99 LEU A CA 1
ATOM 797 C C . LEU A 1 99 ? 20.509 1.155 -4.992 1.00 94.88 99 LEU A C 1
ATOM 799 O O . LEU A 1 99 ? 19.612 1.099 -4.154 1.00 94.88 99 LEU A O 1
ATOM 803 N N . CYS A 1 100 ? 21.765 1.445 -4.656 1.00 95.69 100 CYS A N 1
ATOM 804 C CA . CYS A 1 100 ? 22.190 1.781 -3.297 1.00 95.69 100 CYS A CA 1
ATOM 805 C C . CYS A 1 100 ? 22.825 3.174 -3.236 1.00 95.69 100 CYS A C 1
ATOM 807 O O . CYS A 1 100 ? 23.419 3.652 -4.198 1.00 95.69 100 CYS A O 1
ATOM 809 N N . GLY A 1 101 ? 22.724 3.831 -2.084 1.00 94.81 101 GLY A N 1
ATOM 810 C CA . GLY A 1 101 ? 23.229 5.186 -1.889 1.00 94.81 101 GLY A CA 1
ATOM 811 C C . GLY A 1 101 ? 22.728 5.784 -0.581 1.00 94.81 101 GLY A C 1
ATOM 812 O O . GLY A 1 101 ? 21.845 5.218 0.069 1.00 94.81 101 GLY A O 1
ATOM 813 N N . HIS A 1 102 ? 23.280 6.935 -0.203 1.00 96.25 102 HIS A N 1
ATOM 814 C CA . HIS A 1 102 ? 22.958 7.600 1.058 1.00 96.25 102 HIS A CA 1
ATOM 815 C C . HIS A 1 102 ? 21.465 7.955 1.188 1.00 96.25 102 HIS A C 1
ATOM 817 O O . HIS A 1 102 ? 20.711 7.941 0.206 1.00 96.25 102 HIS A O 1
ATOM 823 N N . LEU A 1 103 ? 21.024 8.222 2.418 1.00 93.19 103 LEU A N 1
ATOM 824 C CA . LEU A 1 103 ? 19.632 8.541 2.727 1.00 93.19 103 LEU A CA 1
ATOM 825 C C . LEU A 1 103 ? 19.174 9.782 1.934 1.00 93.19 103 LEU A C 1
ATOM 827 O O . LEU A 1 103 ? 19.948 10.715 1.743 1.00 93.19 103 LEU A O 1
ATOM 831 N N . HIS A 1 104 ? 17.947 9.747 1.407 1.00 90.75 104 HIS A N 1
ATOM 832 C CA . HIS A 1 104 ? 17.341 10.808 0.584 1.00 90.75 104 HIS A CA 1
ATOM 833 C C . HIS A 1 104 ? 18.158 11.298 -0.636 1.00 90.75 104 HIS A C 1
ATOM 835 O O . HIS A 1 104 ? 17.905 12.372 -1.164 1.00 90.75 104 HIS A O 1
ATOM 841 N N . HIS A 1 105 ? 19.080 10.494 -1.181 1.00 94.06 105 HIS A N 1
ATOM 842 C CA . HIS A 1 105 ? 19.759 10.791 -2.459 1.00 94.06 105 HIS A CA 1
ATOM 843 C C . HIS A 1 105 ? 18.912 10.484 -3.718 1.00 94.06 105 HIS A C 1
ATOM 845 O O . HIS A 1 105 ? 19.458 10.230 -4.787 1.00 94.06 105 HIS A O 1
ATOM 851 N N . GLY A 1 106 ? 17.580 10.449 -3.604 1.00 91.25 106 GLY A N 1
ATOM 852 C CA . GLY A 1 106 ? 16.686 10.310 -4.762 1.00 91.25 106 GLY A CA 1
ATOM 853 C C . GLY A 1 106 ? 16.662 8.931 -5.431 1.00 91.25 106 GLY A C 1
ATOM 854 O O . GLY A 1 106 ? 16.297 8.835 -6.595 1.00 91.25 106 GLY A O 1
ATOM 855 N N . LYS A 1 107 ? 17.037 7.858 -4.721 1.00 94.94 107 LYS A N 1
ATOM 856 C CA . LYS A 1 107 ? 16.992 6.479 -5.254 1.00 94.94 107 LYS A CA 1
ATOM 857 C C . LYS A 1 107 ? 15.574 6.084 -5.675 1.00 94.94 107 LYS A C 1
ATOM 859 O O . LYS A 1 107 ? 15.374 5.672 -6.809 1.00 94.94 107 LYS A O 1
ATOM 864 N N . THR A 1 108 ? 14.613 6.272 -4.773 1.00 93.00 108 THR A N 1
ATOM 865 C CA . THR A 1 108 ? 13.182 6.041 -5.006 1.00 93.00 108 THR A CA 1
ATOM 866 C C . THR A 1 108 ? 12.676 6.923 -6.147 1.00 93.00 108 THR A C 1
ATOM 868 O O . THR A 1 108 ? 12.177 6.404 -7.136 1.00 93.00 108 THR A O 1
ATOM 871 N N . CYS A 1 109 ? 12.943 8.235 -6.099 1.00 91.50 109 CYS A N 1
ATOM 872 C CA . CYS A 1 109 ? 12.557 9.166 -7.167 1.00 91.50 109 CYS A CA 1
ATOM 873 C C . CYS A 1 109 ? 13.137 8.788 -8.541 1.00 91.50 109 CYS A C 1
ATOM 875 O O . CYS A 1 109 ? 12.509 9.015 -9.569 1.00 91.50 109 CYS A O 1
ATOM 877 N N . PHE A 1 110 ? 14.347 8.225 -8.584 1.00 93.56 110 PHE A N 1
ATOM 878 C CA . PHE A 1 110 ? 14.940 7.749 -9.830 1.00 93.56 110 PHE A CA 1
ATOM 879 C C . PHE A 1 110 ? 14.181 6.543 -10.392 1.00 93.56 110 PHE A C 1
ATOM 881 O O . PHE A 1 110 ? 13.952 6.481 -11.599 1.00 93.56 110 PHE A O 1
ATOM 888 N N . VAL A 1 111 ? 13.758 5.609 -9.534 1.00 94.31 111 VAL A N 1
ATOM 889 C CA . VAL A 1 111 ? 12.891 4.501 -9.953 1.00 94.31 111 VAL A CA 1
ATOM 890 C C . VAL A 1 111 ? 11.534 5.024 -10.417 1.00 94.31 111 VAL A C 1
ATOM 892 O O . VAL A 1 111 ? 11.050 4.558 -11.444 1.00 94.31 111 VAL A O 1
ATOM 895 N N . ASP A 1 112 ? 10.967 6.035 -9.754 1.00 92.56 112 ASP A N 1
ATOM 896 C CA . ASP A 1 112 ? 9.705 6.657 -10.177 1.00 92.56 112 ASP A CA 1
ATOM 897 C C . ASP A 1 112 ? 9.778 7.166 -11.621 1.00 92.56 112 ASP A C 1
ATOM 899 O O . ASP A 1 112 ? 8.861 6.921 -12.401 1.00 92.56 112 ASP A O 1
ATOM 903 N N . CYS A 1 113 ? 10.892 7.793 -12.014 1.00 92.19 113 CYS A N 1
ATOM 904 C CA . CYS A 1 113 ? 11.103 8.227 -13.397 1.00 92.19 113 CYS A CA 1
ATOM 905 C C . CYS A 1 113 ? 11.097 7.052 -14.394 1.00 92.19 113 CYS A C 1
ATOM 907 O O . CYS A 1 113 ? 10.565 7.178 -15.497 1.00 92.19 113 CYS A O 1
ATOM 909 N N . LEU A 1 114 ? 11.683 5.905 -14.027 1.00 94.00 114 LEU A N 1
ATOM 910 C CA . LEU A 1 114 ? 11.678 4.703 -14.872 1.00 94.00 114 LEU A CA 1
ATOM 911 C C . LEU A 1 114 ? 10.274 4.091 -14.973 1.00 94.00 114 LEU A C 1
ATOM 913 O O . LEU A 1 114 ? 9.881 3.599 -16.034 1.00 94.00 114 LEU A O 1
ATOM 917 N N . ILE A 1 115 ? 9.509 4.130 -13.882 1.00 92.81 115 ILE A N 1
ATOM 918 C CA . ILE A 1 115 ? 8.125 3.654 -13.852 1.00 92.81 115 ILE A CA 1
ATOM 919 C C . ILE A 1 115 ? 7.233 4.558 -14.698 1.00 92.81 115 ILE A C 1
ATOM 921 O O . ILE A 1 115 ? 6.534 4.043 -15.562 1.00 92.81 115 ILE A O 1
ATOM 925 N N . GLU A 1 116 ? 7.326 5.879 -14.553 1.00 91.94 116 GLU A N 1
ATOM 926 C CA . GLU A 1 116 ? 6.565 6.841 -15.364 1.00 91.94 116 GLU A CA 1
ATOM 927 C C . GLU A 1 116 ? 6.870 6.698 -16.864 1.00 91.94 116 GLU A C 1
ATOM 929 O O . GLU A 1 116 ? 5.980 6.816 -17.708 1.00 91.94 116 GLU A O 1
ATOM 934 N N . GLN A 1 117 ? 8.119 6.374 -17.216 1.00 92.44 117 GLN A N 1
ATOM 935 C CA . GLN A 1 117 ? 8.493 6.093 -18.602 1.00 92.44 117 GLN A CA 1
ATOM 936 C C . GLN A 1 117 ? 7.869 4.790 -19.136 1.00 92.44 117 GLN A C 1
ATOM 938 O O . GLN A 1 117 ? 7.575 4.694 -20.329 1.00 92.44 117 GLN A O 1
ATOM 943 N N . THR A 1 118 ? 7.701 3.773 -18.287 1.00 93.00 118 THR A N 1
ATOM 944 C CA . THR A 1 118 ? 7.247 2.432 -18.694 1.00 93.00 118 THR A CA 1
ATOM 945 C C . THR A 1 118 ? 5.743 2.209 -18.529 1.00 93.00 118 THR A C 1
ATOM 947 O O . THR A 1 118 ? 5.189 1.357 -19.224 1.00 93.00 118 THR A O 1
ATOM 950 N N . HIS A 1 119 ? 5.078 2.986 -17.674 1.00 93.81 119 HIS A N 1
ATOM 951 C CA . HIS A 1 119 ? 3.662 2.880 -17.330 1.00 93.81 119 HIS A CA 1
ATOM 952 C C . HIS A 1 119 ? 2.968 4.232 -17.574 1.00 93.81 119 HIS A C 1
ATOM 954 O O . HIS A 1 119 ? 2.968 5.095 -16.698 1.00 93.81 119 HIS A O 1
ATOM 960 N N . PRO A 1 120 ? 2.356 4.457 -18.751 1.00 88.81 120 PRO A N 1
ATOM 961 C CA . PRO A 1 120 ? 1.873 5.781 -19.160 1.00 88.81 120 PRO A CA 1
ATOM 962 C C . PRO A 1 120 ? 0.748 6.352 -18.282 1.00 88.81 120 PRO A C 1
ATOM 964 O O . PRO A 1 120 ? 0.552 7.573 -18.255 1.00 88.81 120 PRO A O 1
ATOM 967 N N . GLU A 1 121 ? 0.009 5.478 -17.594 1.00 88.31 121 GLU A N 1
ATOM 968 C CA . GLU A 1 121 ? -1.077 5.831 -16.672 1.00 88.31 121 GLU A CA 1
ATOM 969 C C . GLU A 1 121 ? -0.570 6.199 -15.270 1.00 88.31 121 GLU A C 1
ATOM 971 O O . GLU A 1 121 ? -1.237 6.943 -14.547 1.00 88.31 121 GLU A O 1
ATOM 976 N N . ILE A 1 122 ? 0.621 5.727 -14.893 1.00 85.56 122 ILE A N 1
ATOM 977 C CA . ILE A 1 122 ? 1.232 6.011 -13.597 1.00 85.56 122 ILE A CA 1
ATOM 978 C C . ILE A 1 122 ? 2.039 7.298 -13.740 1.00 85.56 122 ILE A C 1
ATOM 980 O O . ILE A 1 122 ? 3.142 7.307 -14.280 1.00 85.56 122 ILE A O 1
ATOM 984 N N . ARG A 1 123 ? 1.474 8.409 -13.262 1.00 77.81 123 ARG A N 1
ATOM 985 C CA . ARG A 1 123 ? 2.137 9.717 -13.294 1.00 77.81 123 ARG A CA 1
ATOM 986 C C . ARG A 1 123 ? 2.220 10.341 -11.920 1.00 77.81 123 ARG A C 1
ATOM 988 O O . ARG A 1 123 ? 1.289 10.254 -11.115 1.00 77.81 123 ARG A O 1
ATOM 995 N N . LYS A 1 124 ? 3.331 11.036 -11.690 1.00 75.75 124 LYS A N 1
ATOM 996 C CA . LYS A 1 124 ? 3.537 11.842 -10.492 1.00 75.75 124 LYS A CA 1
ATOM 997 C C . LYS A 1 124 ? 2.493 12.962 -10.431 1.00 75.75 124 LYS A C 1
ATOM 999 O O . LYS A 1 124 ? 2.224 13.638 -11.426 1.00 75.75 124 LYS A O 1
ATOM 1004 N N . ARG A 1 125 ? 1.894 13.173 -9.256 1.00 76.38 125 ARG A N 1
ATOM 1005 C CA . ARG A 1 125 ? 1.015 14.330 -9.022 1.00 76.38 125 ARG A CA 1
ATOM 1006 C C . ARG A 1 125 ? 1.883 15.569 -8.805 1.00 76.38 125 ARG A C 1
ATOM 1008 O O . ARG A 1 125 ? 2.933 15.477 -8.186 1.00 76.38 125 ARG A O 1
ATOM 1015 N N . TYR A 1 126 ? 1.443 16.733 -9.282 1.00 70.75 126 TYR A N 1
ATOM 1016 C CA . TYR A 1 126 ? 2.243 17.966 -9.201 1.00 70.75 126 TYR A CA 1
ATOM 1017 C C . TYR A 1 126 ? 2.668 18.336 -7.772 1.00 70.75 126 TYR A C 1
ATOM 1019 O O . TYR A 1 126 ? 3.763 18.858 -7.588 1.00 70.75 126 TYR A O 1
ATOM 1027 N N . ASP A 1 127 ? 1.843 17.993 -6.781 1.00 76.69 127 ASP A N 1
ATOM 1028 C CA . ASP A 1 127 ? 2.062 18.348 -5.376 1.00 76.69 127 ASP A CA 1
ATOM 1029 C C . ASP A 1 127 ? 2.546 17.175 -4.508 1.00 76.69 127 ASP A C 1
ATOM 1031 O O . ASP A 1 127 ? 2.692 17.335 -3.297 1.00 76.69 127 ASP A O 1
ATOM 1035 N N . GLN A 1 128 ? 2.761 15.983 -5.084 1.00 77.69 128 GLN A N 1
ATOM 1036 C CA . GLN A 1 128 ? 3.125 14.803 -4.299 1.00 77.69 128 GLN A CA 1
ATOM 1037 C C . GLN A 1 128 ? 4.049 13.850 -5.056 1.00 77.69 128 GLN A C 1
ATOM 1039 O O . GLN A 1 128 ? 3.802 13.492 -6.210 1.00 77.69 128 GLN A O 1
ATOM 1044 N N . ASP A 1 129 ? 5.103 13.416 -4.371 1.00 79.38 129 ASP A N 1
ATOM 1045 C CA . ASP A 1 129 ? 6.005 12.381 -4.861 1.00 79.38 129 ASP A CA 1
ATOM 1046 C C . ASP A 1 129 ? 5.272 11.037 -4.971 1.00 79.38 129 ASP A C 1
ATOM 1048 O O . ASP A 1 129 ? 4.425 10.705 -4.142 1.00 79.38 129 ASP A O 1
ATOM 1052 N N . LEU A 1 130 ? 5.550 10.300 -6.051 1.00 80.94 130 LEU A N 1
ATOM 1053 C CA . LEU A 1 130 ? 4.908 9.016 -6.328 1.00 80.94 130 LEU A CA 1
ATOM 1054 C C . LEU A 1 130 ? 5.436 7.932 -5.378 1.00 80.94 130 LEU A C 1
ATOM 1056 O O . LEU A 1 130 ? 4.641 7.142 -4.876 1.00 80.94 130 LEU A O 1
ATOM 1060 N N . CYS A 1 131 ? 6.755 7.916 -5.149 1.00 86.81 131 CYS A N 1
ATOM 1061 C CA . CYS A 1 131 ? 7.474 6.960 -4.311 1.00 86.81 131 CYS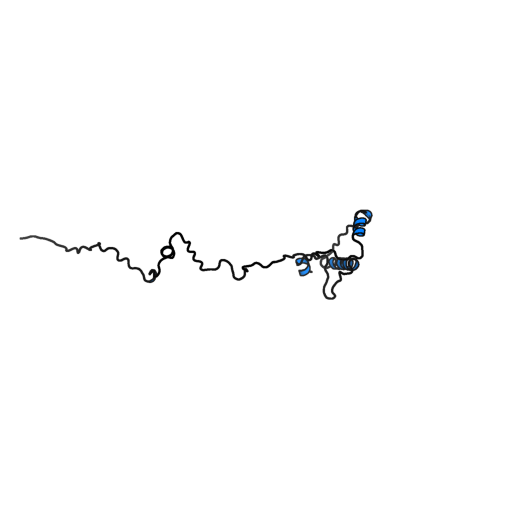 A CA 1
ATOM 1062 C C . CYS A 1 131 ? 7.015 5.513 -4.545 1.00 86.81 131 CYS A C 1
ATOM 1064 O O . CYS A 1 131 ? 6.629 4.804 -3.619 1.00 86.81 131 CYS A O 1
ATOM 1066 N N . TYR A 1 132 ? 7.035 5.072 -5.803 1.00 87.75 132 TYR A N 1
ATOM 1067 C CA . TYR A 1 132 ? 6.413 3.829 -6.259 1.00 87.75 132 TYR A CA 1
ATOM 1068 C C . TYR A 1 132 ? 6.975 2.581 -5.567 1.00 87.75 132 TYR A C 1
ATOM 1070 O O . TYR A 1 132 ? 6.251 1.616 -5.328 1.00 87.75 132 TYR A O 1
ATOM 1078 N N . THR A 1 133 ? 8.266 2.585 -5.222 1.00 90.44 133 THR A N 1
ATOM 1079 C CA . THR A 1 133 ? 8.895 1.455 -4.520 1.00 90.44 133 THR A CA 1
ATOM 1080 C C . THR A 1 133 ? 8.590 1.412 -3.025 1.00 90.44 133 THR A C 1
ATOM 1082 O O . THR A 1 133 ? 8.824 0.378 -2.400 1.00 90.44 133 THR A O 1
ATOM 1085 N N . ASP A 1 134 ? 8.057 2.495 -2.457 1.00 91.19 134 ASP A N 1
ATOM 1086 C CA . ASP A 1 134 ? 7.759 2.622 -1.031 1.00 91.19 134 ASP A CA 1
ATOM 1087 C C . ASP A 1 134 ? 6.332 2.112 -0.789 1.00 91.19 134 ASP A C 1
ATOM 1089 O O . ASP A 1 134 ? 5.349 2.854 -0.681 1.00 91.19 134 ASP A O 1
ATOM 1093 N N . ILE A 1 135 ? 6.210 0.785 -0.791 1.00 90.75 135 ILE A N 1
ATOM 1094 C CA . ILE A 1 135 ? 4.925 0.080 -0.769 1.00 90.75 135 ILE A CA 1
ATOM 1095 C C . ILE A 1 135 ? 4.294 0.030 0.624 1.00 90.75 135 ILE A C 1
ATOM 1097 O O . ILE A 1 135 ? 3.097 -0.246 0.737 1.00 90.75 135 ILE A O 1
ATOM 1101 N N . LEU A 1 136 ? 5.065 0.242 1.693 1.00 90.06 136 LEU A N 1
ATOM 1102 C CA . LEU A 1 136 ? 4.549 0.224 3.060 1.00 90.06 136 LEU A CA 1
ATOM 1103 C C . LEU A 1 136 ? 4.109 1.624 3.486 1.00 90.06 136 LEU A C 1
ATOM 1105 O O . LEU A 1 136 ? 4.819 2.605 3.282 1.00 90.06 136 LEU A O 1
ATOM 1109 N N . PHE A 1 137 ? 2.985 1.714 4.202 1.00 89.12 137 PHE A N 1
ATOM 1110 C CA . PHE A 1 137 ? 2.541 2.999 4.762 1.00 89.12 137 PHE A CA 1
ATOM 1111 C C . PHE A 1 137 ? 3.589 3.633 5.684 1.00 89.12 137 PHE A C 1
ATOM 1113 O O . PHE A 1 137 ? 3.740 4.848 5.707 1.00 89.12 137 PHE A O 1
ATOM 1120 N N . THR A 1 138 ? 4.357 2.812 6.402 1.00 90.44 138 THR A N 1
ATOM 1121 C CA . THR A 1 138 ? 5.441 3.283 7.271 1.00 90.44 138 THR A CA 1
ATOM 1122 C C . THR A 1 138 ? 6.613 3.894 6.512 1.00 90.44 138 THR A C 1
ATOM 1124 O O . THR A 1 138 ? 7.346 4.685 7.094 1.00 90.44 138 THR A O 1
ATOM 1127 N N . GLU A 1 139 ? 6.839 3.494 5.259 1.00 87.19 139 GLU A N 1
ATOM 1128 C CA . GLU A 1 139 ? 7.887 4.076 4.412 1.00 87.19 139 GLU A CA 1
ATOM 1129 C C . GLU 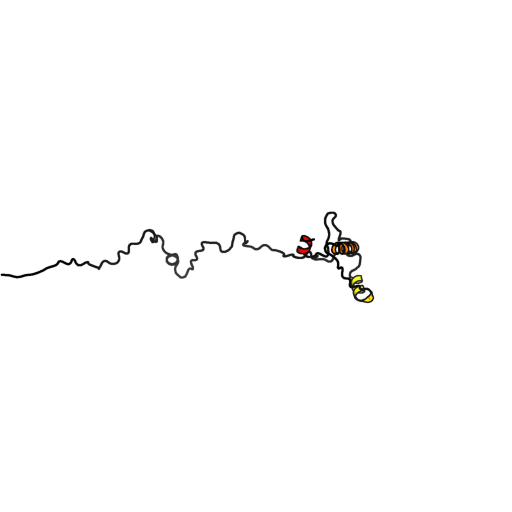A 1 139 ? 7.425 5.441 3.903 1.00 87.19 139 GLU A C 1
ATOM 1131 O O . GLU A 1 139 ? 8.135 6.424 4.088 1.00 87.19 139 GLU A O 1
ATOM 1136 N N . GLN A 1 140 ? 6.184 5.526 3.413 1.00 85.38 140 GLN A N 1
ATOM 1137 C CA . GLN A 1 140 ? 5.588 6.781 2.944 1.00 85.38 140 GLN A CA 1
ATOM 1138 C C . GLN A 1 140 ? 5.444 7.839 4.047 1.00 85.38 140 GLN A C 1
ATOM 1140 O O . GLN A 1 140 ? 5.627 9.019 3.781 1.00 85.38 140 GLN A O 1
ATOM 1145 N N . GLU A 1 141 ? 5.141 7.445 5.289 1.00 86.31 141 GLU A N 1
ATOM 1146 C CA . GLU A 1 141 ? 5.049 8.383 6.423 1.00 86.31 141 GLU A CA 1
ATOM 1147 C C . GLU A 1 141 ? 6.415 8.965 6.829 1.00 86.31 141 GLU A C 1
ATOM 1149 O O . GLU A 1 141 ? 6.488 10.024 7.451 1.00 86.31 141 GLU A O 1
ATOM 1154 N N . ARG A 1 142 ? 7.508 8.263 6.510 1.00 82.62 142 ARG A N 1
ATOM 1155 C CA . ARG A 1 142 ? 8.874 8.635 6.906 1.00 82.62 142 ARG A CA 1
ATOM 1156 C C . ARG A 1 142 ? 9.674 9.309 5.794 1.00 82.62 142 ARG A C 1
ATOM 1158 O O . ARG A 1 142 ? 10.773 9.787 6.088 1.00 82.62 142 ARG A O 1
ATOM 1165 N N . SER A 1 143 ? 9.186 9.257 4.556 1.00 70.19 143 SER A N 1
ATOM 1166 C CA . SER A 1 143 ? 9.872 9.794 3.381 1.00 70.19 143 SER A CA 1
ATOM 1167 C C . SER A 1 143 ? 9.681 11.296 3.234 1.00 70.19 143 SER A C 1
ATOM 1169 O O . SER A 1 143 ? 10.624 11.890 2.661 1.00 70.19 143 SER A O 1
#

Sequence (143 aa):
MDEDEDEDDVGEHDDDHPGMEVVLHEDKKYYPTAEEVYGPEVETIVQEEDTQPLTEPIIKPVKTKKFTLMEQTLPVTVYEMDFLADLMDNSELIRNVTLCGHLHHGKTCFVDCLIEQTHPEIRKRYDQDLCYTDILFTEQERS

Radius of gyration: 45.23 Å; chains: 1; bounding box: 62×44×149 Å

Foldseek 3Di:
DDDDDDDDPPPDPPPDDPDPPDQDPVRPDPDDDPCVVPHPVDDDDDDPDDPDDPVDDPDDDDDDDDFWQDDPDDADWPDDPVVVVVCVVPPVNDDDDDDDDDPPPCSLVVVLVVCVNTGVPRDDDPVDDSSVVQTGPVSVVVD

Secondary structure (DSSP, 8-state):
------------------------TTS---S--HHHHH-TTS------S-SS-TTS-SS--------B---SSPPP-SS-HHHHHHHHT-GGG--------STTSSHHHHHHHHHHHH-TT---BTTB---TT--BHHHHTT-

pLDDT: mean 83.24, std 16.03, range [37.94, 96.44]